Protein AF-A0A8X6M0I8-F1 (afdb_monomer)

Sequence (82 aa):
MSIIENIDKITEIIEVDQHISSRSITQKLNIDHMTVLNHLHIPGFDMNLNVWVPHQLNRENMIDQISICEALAKQNKIDTFL

Secondary structure (DSSP, 8-state):
--HHHHHHHHHHHHHH-TT--HHHHHHHHT--HHHHHHHHHTTTEEEETTEEEE----HHHHHHHHHHHHHHHHHHHHS---

Foldseek 3Di:
DDLVVLLVLLVVVCVVPQLDDLVNSCVVVVDDSVSSVVSCVVQCFDQDPSGTDRPPPDVVVVVVVVVVVVVVVVCCVVDPPD

pLDDT: mean 78.99, std 11.11, range [54.88, 93.88]

Mean predicted aligned error: 10.91 Å

Structure (mmCIF, N/CA/C/O backbone):
data_AF-A0A8X6M0I8-F1
#
_entry.id   AF-A0A8X6M0I8-F1
#
loop_
_atom_site.group_PDB
_atom_site.id
_atom_site.type_symbol
_atom_site.label_atom_id
_atom_site.label_alt_id
_atom_site.label_comp_id
_atom_site.label_asym_id
_atom_site.label_entity_id
_atom_site.label_seq_id
_atom_site.pdbx_PDB_ins_code
_atom_site.Cartn_x
_atom_site.Cartn_y
_atom_site.Cartn_z
_atom_site.occupancy
_atom_site.B_iso_or_equiv
_atom_site.auth_seq_id
_atom_site.auth_comp_id
_atom_site.auth_asym_id
_atom_site.auth_atom_id
_atom_site.pdbx_PDB_model_num
ATOM 1 N N . MET A 1 1 ? 12.250 9.460 -16.403 1.00 54.88 1 MET A N 1
ATOM 2 C CA . MET A 1 1 ? 10.945 9.078 -15.839 1.00 54.88 1 MET A CA 1
ATOM 3 C C . MET A 1 1 ? 10.696 9.996 -14.660 1.00 54.88 1 MET A C 1
ATOM 5 O O . MET A 1 1 ? 11.599 10.153 -13.844 1.00 54.88 1 MET A O 1
ATOM 9 N N . SER A 1 2 ? 9.571 10.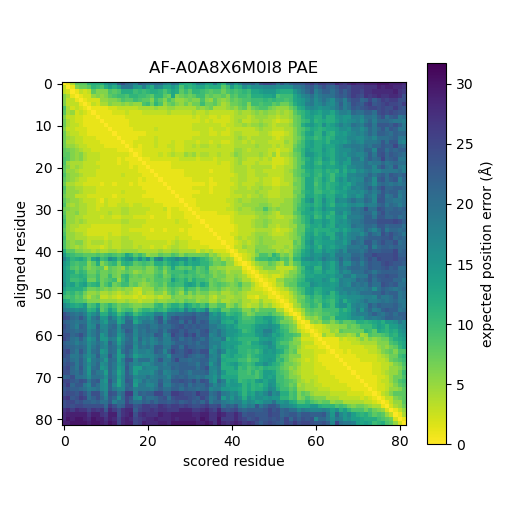703 -14.651 1.00 62.97 2 SER A N 1
ATOM 10 C CA . SER A 1 2 ? 9.207 11.616 -13.560 1.00 62.97 2 SER A CA 1
ATOM 11 C C . SER A 1 2 ? 8.769 10.827 -12.318 1.00 62.97 2 SER A C 1
ATOM 13 O O . SER A 1 2 ? 8.304 9.697 -12.441 1.00 62.97 2 SER A O 1
ATOM 15 N N . ILE A 1 3 ? 8.875 11.428 -11.127 1.00 62.81 3 ILE A N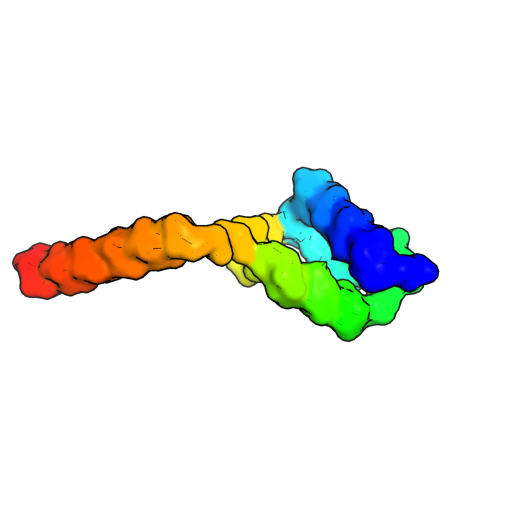 1
ATOM 16 C CA . ILE A 1 3 ? 8.386 10.865 -9.850 1.00 62.81 3 ILE A CA 1
ATOM 17 C C . ILE A 1 3 ? 6.924 10.405 -9.981 1.00 62.81 3 ILE A C 1
ATOM 19 O O . ILE A 1 3 ? 6.562 9.364 -9.448 1.00 62.81 3 ILE A O 1
ATOM 23 N N . ILE A 1 4 ? 6.109 11.154 -10.728 1.00 65.38 4 ILE A N 1
ATOM 24 C CA . ILE A 1 4 ? 4.681 10.872 -10.937 1.00 65.38 4 ILE A CA 1
ATOM 25 C C . ILE A 1 4 ? 4.486 9.640 -11.838 1.00 65.38 4 ILE A C 1
ATOM 27 O O . ILE A 1 4 ? 3.747 8.733 -11.479 1.00 65.38 4 ILE A O 1
ATOM 31 N N . GLU A 1 5 ? 5.238 9.539 -12.941 1.00 72.25 5 GLU A N 1
ATOM 32 C CA . GLU A 1 5 ? 5.161 8.399 -13.875 1.00 72.25 5 GLU A CA 1
ATOM 33 C C . GLU A 1 5 ? 5.562 7.062 -13.229 1.00 72.25 5 GLU A C 1
ATO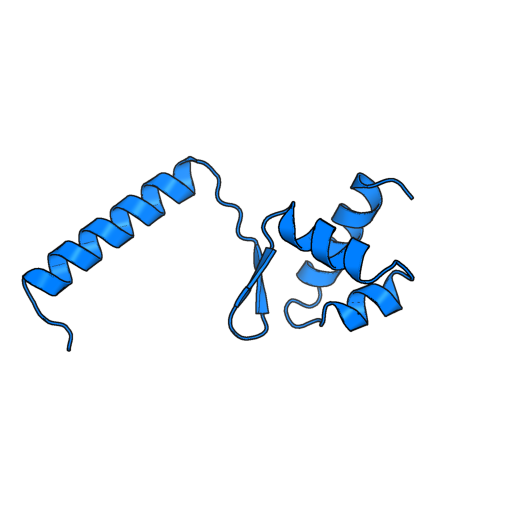M 35 O O . GLU A 1 5 ? 5.128 6.004 -13.682 1.00 72.25 5 GLU A O 1
ATOM 40 N N . ASN A 1 6 ? 6.420 7.091 -12.202 1.00 79.94 6 ASN A N 1
ATOM 41 C CA . ASN A 1 6 ? 6.790 5.895 -11.445 1.00 79.94 6 ASN A CA 1
ATOM 42 C C . ASN A 1 6 ? 5.660 5.429 -10.518 1.00 79.94 6 ASN A C 1
ATOM 44 O O . ASN A 1 6 ? 5.482 4.224 -10.363 1.00 79.94 6 ASN A O 1
ATOM 48 N N . ILE A 1 7 ? 4.914 6.358 -9.909 1.00 80.75 7 ILE A N 1
ATOM 49 C CA . ILE A 1 7 ? 3.819 6.034 -8.983 1.00 80.75 7 ILE A CA 1
ATOM 50 C C . ILE A 1 7 ? 2.701 5.321 -9.739 1.00 80.75 7 ILE A C 1
ATOM 52 O O . ILE A 1 7 ? 2.335 4.217 -9.347 1.00 80.75 7 ILE A O 1
ATOM 56 N N . ASP A 1 8 ? 2.249 5.882 -10.863 1.00 84.94 8 ASP A N 1
ATOM 57 C CA . ASP A 1 8 ? 1.144 5.314 -11.649 1.00 84.94 8 ASP A CA 1
ATOM 58 C C . ASP A 1 8 ? 1.435 3.864 -12.076 1.00 84.94 8 ASP A C 1
ATOM 60 O O . ASP A 1 8 ? 0.589 2.982 -11.953 1.00 84.94 8 ASP A O 1
ATOM 64 N N . LYS A 1 9 ? 2.675 3.586 -12.496 1.00 89.44 9 LYS A N 1
ATOM 65 C CA . LYS A 1 9 ? 3.107 2.240 -12.907 1.00 89.44 9 LYS A CA 1
ATOM 66 C C . LYS A 1 9 ? 3.210 1.255 -11.748 1.00 89.44 9 LYS A C 1
ATOM 68 O O . LYS A 1 9 ? 2.947 0.068 -11.927 1.00 89.44 9 LYS A O 1
ATOM 73 N N . ILE A 1 10 ? 3.648 1.714 -10.576 1.00 88.44 10 ILE A N 1
ATOM 74 C CA . ILE A 1 10 ? 3.694 0.876 -9.371 1.00 88.44 10 ILE A CA 1
ATOM 75 C C . ILE A 1 10 ? 2.266 0.528 -8.939 1.00 88.44 10 ILE A C 1
ATOM 77 O O . ILE A 1 10 ? 1.996 -0.634 -8.636 1.00 88.44 10 ILE A O 1
ATOM 81 N N . THR A 1 11 ? 1.357 1.504 -8.971 1.00 86.12 11 THR A N 1
ATOM 82 C CA . THR A 1 11 ? -0.063 1.311 -8.665 1.00 86.12 11 THR A CA 1
ATOM 83 C C . THR A 1 11 ? -0.715 0.322 -9.627 1.00 86.12 11 THR A C 1
ATOM 85 O O . THR A 1 11 ? -1.298 -0.649 -9.161 1.00 86.12 11 THR A O 1
ATOM 88 N N . GLU A 1 12 ? -0.521 0.473 -10.940 1.00 89.94 12 GLU A N 1
ATOM 89 C CA . GLU A 1 12 ? -1.048 -0.462 -11.947 1.00 89.94 12 GLU A CA 1
ATOM 90 C C . GLU A 1 12 ? -0.569 -1.907 -11.703 1.00 89.94 12 GLU A C 1
ATOM 92 O O . GLU A 1 12 ? -1.339 -2.862 -11.788 1.00 89.94 12 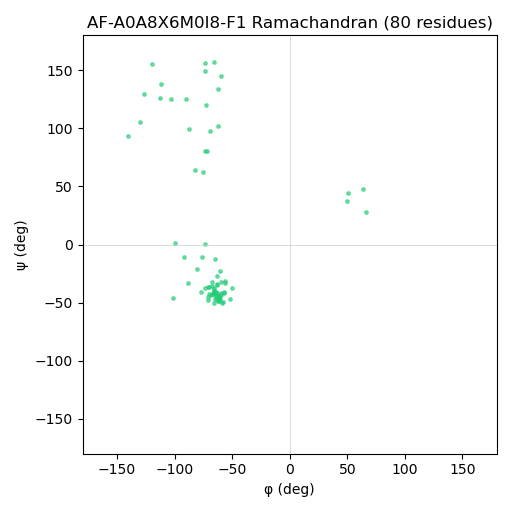GLU A O 1
ATOM 97 N N . ILE A 1 13 ? 0.704 -2.091 -11.330 1.00 90.88 13 ILE A N 1
ATOM 98 C CA . ILE A 1 13 ? 1.253 -3.418 -11.021 1.00 90.88 13 ILE A CA 1
ATOM 99 C C . ILE A 1 13 ? 0.612 -4.028 -9.765 1.00 90.88 13 ILE A C 1
ATOM 101 O O . ILE A 1 13 ? 0.357 -5.233 -9.747 1.00 90.88 13 ILE A O 1
ATOM 105 N N . ILE A 1 14 ? 0.369 -3.223 -8.729 1.00 87.06 14 ILE A N 1
ATOM 106 C CA . ILE A 1 14 ? -0.259 -3.668 -7.476 1.00 87.06 14 ILE A CA 1
ATOM 107 C C . ILE A 1 14 ? -1.743 -3.982 -7.672 1.00 87.06 14 ILE A C 1
ATOM 109 O O . ILE A 1 14 ? -2.237 -4.948 -7.096 1.00 87.06 14 ILE A O 1
ATOM 113 N N . GLU A 1 15 ? -2.446 -3.213 -8.504 1.00 85.75 15 GLU A N 1
ATOM 114 C CA . GLU A 1 15 ? -3.844 -3.479 -8.858 1.00 85.75 15 GLU A CA 1
ATOM 115 C C . GLU A 1 15 ? -4.003 -4.812 -9.602 1.00 85.75 15 GLU A C 1
ATOM 117 O O . GLU A 1 15 ? -4.990 -5.520 -9.404 1.00 85.75 15 GLU A O 1
ATOM 122 N N . VAL A 1 16 ? -3.017 -5.185 -10.426 1.00 90.50 16 VAL A N 1
ATOM 123 C CA . VAL A 1 16 ? -2.992 -6.476 -11.132 1.00 90.50 16 VAL A CA 1
ATOM 124 C C . VAL A 1 16 ? -2.579 -7.630 -10.212 1.00 90.50 16 VAL A C 1
ATOM 126 O O . VAL A 1 16 ? -3.140 -8.721 -10.308 1.00 90.50 16 VAL A O 1
ATOM 129 N N . ASP A 1 17 ? -1.587 -7.420 -9.343 1.00 89.69 17 ASP A N 1
ATOM 130 C CA . ASP A 1 17 ? -1.083 -8.426 -8.405 1.00 89.69 17 ASP A CA 1
ATOM 131 C C . ASP A 1 17 ? -0.763 -7.803 -7.042 1.00 89.69 17 ASP A C 1
ATOM 133 O O . ASP A 1 17 ? 0.352 -7.352 -6.769 1.00 89.69 17 ASP A O 1
ATOM 137 N N . GLN A 1 18 ? -1.747 -7.853 -6.148 1.00 85.12 18 GLN A N 1
ATOM 138 C CA . GLN A 1 18 ? -1.631 -7.332 -4.786 1.00 85.12 18 GLN A CA 1
ATOM 139 C C . GLN A 1 18 ? -0.598 -8.075 -3.917 1.00 85.12 18 GLN A C 1
ATOM 141 O O . GLN A 1 18 ? -0.256 -7.592 -2.841 1.00 85.12 18 GLN A O 1
ATOM 146 N N . HIS A 1 19 ? -0.098 -9.242 -4.335 1.00 88.69 19 HIS A N 1
ATOM 147 C CA . HIS A 1 19 ? 0.893 -10.023 -3.583 1.00 88.69 19 HIS A CA 1
ATOM 148 C C . HIS A 1 19 ? 2.320 -9.831 -4.103 1.00 88.69 19 HIS A C 1
ATOM 150 O O . HIS A 1 19 ? 3.266 -10.443 -3.592 1.00 88.69 19 HIS A O 1
ATOM 156 N N . ILE A 1 20 ? 2.503 -8.991 -5.122 1.00 91.81 20 ILE A N 1
ATOM 157 C CA . ILE A 1 20 ? 3.803 -8.793 -5.742 1.00 91.81 20 ILE A CA 1
ATOM 158 C C . ILE A 1 20 ? 4.819 -8.218 -4.747 1.00 91.81 20 ILE A C 1
ATOM 160 O O . ILE A 1 20 ? 4.56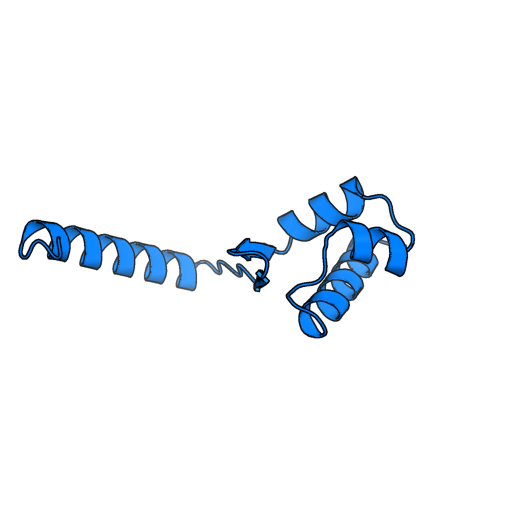3 -7.252 -4.034 1.00 91.81 20 ILE A O 1
ATOM 164 N N . SER A 1 21 ? 6.028 -8.776 -4.702 1.00 90.44 21 SER A N 1
ATOM 165 C CA . SER A 1 21 ? 7.075 -8.230 -3.832 1.00 90.44 21 SER A CA 1
ATOM 166 C C . SER A 1 21 ? 7.646 -6.916 -4.382 1.00 90.44 21 SER A C 1
ATOM 168 O O . SER A 1 21 ? 7.790 -6.753 -5.597 1.00 90.44 21 SER A O 1
ATOM 170 N N . SER A 1 22 ? 8.093 -6.011 -3.504 1.00 89.75 22 SER A N 1
ATOM 171 C CA . SER A 1 22 ? 8.780 -4.771 -3.916 1.00 89.75 22 SER A CA 1
ATOM 172 C C . SER A 1 22 ? 10.015 -5.039 -4.788 1.00 89.75 22 SER A C 1
ATOM 174 O O . SER A 1 22 ? 10.287 -4.304 -5.733 1.00 89.75 22 SER A O 1
ATOM 176 N N . ARG A 1 23 ? 10.724 -6.150 -4.547 1.00 91.81 23 ARG A N 1
ATOM 177 C CA . ARG A 1 23 ? 11.852 -6.597 -5.379 1.00 91.81 23 ARG A CA 1
ATOM 178 C C . ARG A 1 23 ? 11.415 -6.993 -6.792 1.00 91.81 23 ARG A C 1
ATOM 180 O O . ARG A 1 23 ? 12.114 -6.690 -7.755 1.00 91.81 23 ARG A O 1
ATOM 187 N N . SER A 1 24 ? 10.270 -7.656 -6.926 1.00 93.62 24 SER A N 1
ATOM 188 C CA . SER A 1 24 ? 9.694 -8.004 -8.228 1.00 93.62 24 SER A CA 1
ATOM 189 C C . SER A 1 24 ? 9.245 -6.753 -8.989 1.00 93.62 24 SER A C 1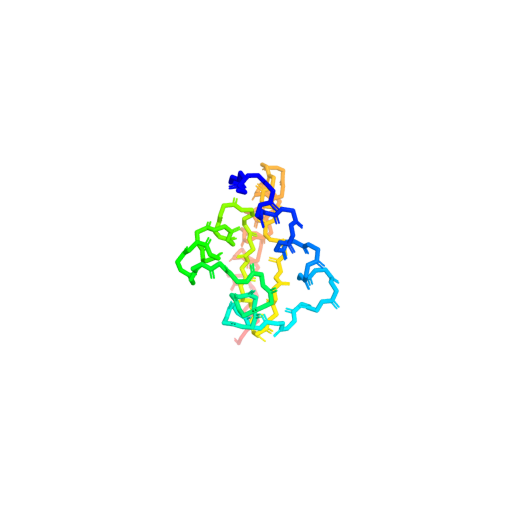
ATOM 191 O O . SER A 1 24 ? 9.432 -6.689 -10.202 1.00 93.62 24 SER A O 1
ATOM 193 N N . ILE A 1 25 ? 8.730 -5.733 -8.291 1.00 91.69 25 ILE A N 1
ATOM 194 C CA . ILE A 1 25 ? 8.412 -4.420 -8.880 1.00 91.69 25 ILE A CA 1
ATOM 195 C C . ILE A 1 25 ? 9.688 -3.746 -9.411 1.00 91.69 25 ILE A C 1
ATOM 197 O O . ILE A 1 25 ? 9.715 -3.339 -10.571 1.00 91.69 25 ILE A O 1
ATOM 201 N N . THR A 1 26 ? 10.767 -3.699 -8.616 1.00 93.38 26 THR A N 1
ATOM 202 C CA . THR A 1 26 ? 12.092 -3.196 -9.041 1.00 93.38 26 THR A CA 1
ATOM 203 C C . THR A 1 26 ? 12.555 -3.869 -10.330 1.00 93.38 26 THR A C 1
ATOM 205 O O . THR A 1 26 ? 12.973 -3.191 -11.263 1.00 93.38 26 THR A O 1
ATOM 208 N N . GLN A 1 27 ? 12.443 -5.197 -10.412 1.00 93.88 27 GLN A N 1
ATOM 209 C CA . GLN A 1 27 ? 12.840 -5.954 -11.600 1.00 93.88 27 GLN A CA 1
ATOM 210 C C . GLN A 1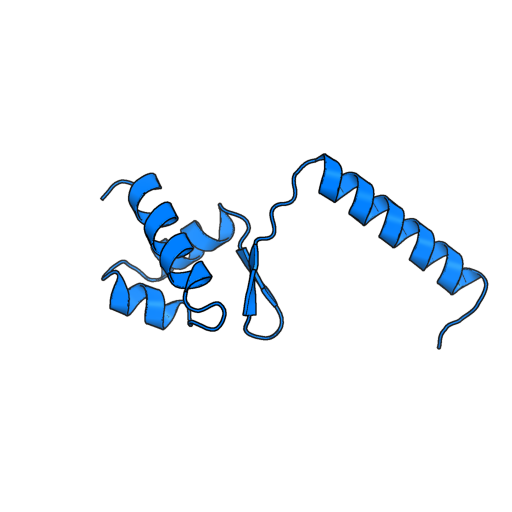 27 ? 11.956 -5.652 -12.817 1.00 93.88 27 GLN A C 1
ATOM 212 O O . GLN A 1 27 ? 12.483 -5.486 -13.913 1.00 93.88 27 GLN A O 1
ATOM 217 N N . LYS A 1 28 ? 10.630 -5.560 -12.638 1.00 93.81 28 LYS A N 1
ATOM 218 C CA . LYS A 1 28 ? 9.683 -5.264 -13.727 1.00 93.81 28 LYS A CA 1
ATOM 219 C C . LYS A 1 28 ? 9.858 -3.854 -14.288 1.00 93.81 28 LYS A C 1
ATOM 221 O O . LYS A 1 28 ? 9.787 -3.667 -15.498 1.00 93.81 28 LYS A O 1
ATOM 226 N N . LEU A 1 29 ? 10.069 -2.874 -13.414 1.00 90.62 29 LEU A N 1
ATOM 227 C CA . LEU A 1 29 ? 10.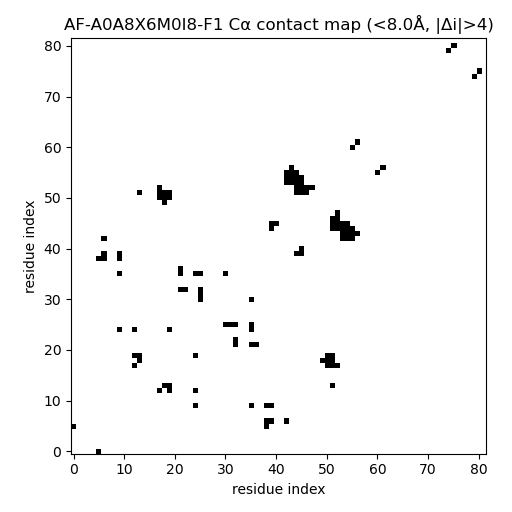159 -1.462 -13.790 1.00 90.62 29 LEU A CA 1
ATOM 228 C C . LEU A 1 29 ? 11.593 -0.999 -14.074 1.00 90.62 29 LEU A C 1
ATOM 230 O O . LEU A 1 29 ? 11.780 0.092 -14.606 1.00 90.62 29 LEU A O 1
ATOM 234 N N . ASN A 1 30 ? 12.595 -1.823 -13.750 1.00 92.12 30 ASN A N 1
ATOM 235 C CA . ASN A 1 30 ? 14.018 -1.494 -13.838 1.00 92.12 30 ASN A CA 1
ATOM 236 C C . ASN A 1 30 ? 14.361 -0.159 -13.147 1.00 92.12 30 ASN A C 1
ATOM 238 O O . ASN A 1 30 ? 15.077 0.686 -13.686 1.00 92.12 30 ASN A O 1
ATOM 242 N N . ILE A 1 31 ? 13.809 0.033 -11.950 1.00 89.56 31 ILE A N 1
ATOM 243 C CA . ILE A 1 31 ? 14.050 1.201 -11.096 1.00 89.56 31 ILE A CA 1
ATOM 244 C C . ILE A 1 31 ? 14.654 0.755 -9.773 1.00 89.56 31 ILE A C 1
ATOM 246 O O . ILE A 1 31 ? 14.459 -0.380 -9.346 1.00 89.56 31 ILE A O 1
ATOM 250 N N . ASP A 1 32 ? 15.380 1.657 -9.122 1.00 90.62 32 ASP A N 1
ATOM 251 C CA . ASP A 1 32 ? 16.034 1.371 -7.852 1.00 90.62 32 ASP A CA 1
ATOM 252 C C . ASP A 1 32 ? 15.033 0.954 -6.753 1.00 90.62 32 ASP A C 1
ATOM 254 O O . ASP A 1 32 ? 13.896 1.431 -6.688 1.00 90.62 32 ASP A O 1
ATOM 258 N N . HIS A 1 33 ? 15.458 0.043 -5.874 1.00 89.38 33 HIS A N 1
ATOM 259 C CA . HIS A 1 33 ? 14.592 -0.515 -4.832 1.00 89.38 33 HIS A CA 1
ATOM 260 C C . HIS A 1 33 ? 14.158 0.536 -3.806 1.00 89.38 33 HIS A C 1
ATOM 262 O O . HIS A 1 33 ? 12.990 0.547 -3.422 1.00 89.38 33 HIS A O 1
ATOM 268 N N . MET A 1 34 ? 15.032 1.481 -3.439 1.00 88.44 34 MET A N 1
ATOM 269 C CA . MET A 1 34 ? 14.653 2.584 -2.546 1.00 88.44 34 MET A CA 1
ATOM 270 C C . MET A 1 34 ? 13.654 3.524 -3.210 1.00 88.44 34 MET A C 1
ATOM 272 O O . MET A 1 34 ? 12.769 4.057 -2.545 1.00 88.44 34 MET A O 1
ATOM 276 N N . THR A 1 35 ? 13.747 3.688 -4.530 1.00 87.75 35 THR A N 1
ATOM 277 C CA . THR A 1 35 ? 12.756 4.446 -5.302 1.00 87.75 35 THR A CA 1
ATOM 278 C C . THR A 1 35 ? 11.379 3.784 -5.203 1.00 87.75 35 THR A C 1
ATOM 280 O O . THR A 1 35 ? 10.414 4.463 -4.865 1.00 87.75 35 THR A O 1
ATOM 283 N N . VAL A 1 36 ? 11.286 2.459 -5.375 1.00 88.00 36 VAL A N 1
ATOM 284 C CA . VAL A 1 36 ? 10.032 1.705 -5.168 1.00 88.00 36 VAL A CA 1
ATOM 285 C C . VAL A 1 36 ? 9.495 1.888 -3.748 1.00 88.00 36 VAL A C 1
ATOM 287 O O . VAL A 1 36 ? 8.329 2.226 -3.590 1.00 88.00 36 VAL A O 1
ATOM 290 N N . LEU A 1 37 ? 10.328 1.716 -2.716 1.00 86.44 37 LEU A N 1
ATOM 291 C CA . LEU A 1 37 ? 9.889 1.847 -1.321 1.00 86.44 37 LEU A CA 1
ATOM 292 C C . LEU A 1 37 ? 9.369 3.255 -0.996 1.00 86.44 37 LEU A C 1
ATOM 294 O O . LEU A 1 37 ? 8.291 3.391 -0.418 1.00 86.44 37 LEU A O 1
ATOM 298 N N . ASN A 1 38 ? 10.085 4.301 -1.417 1.00 83.44 38 ASN A N 1
ATOM 299 C CA . ASN A 1 38 ? 9.650 5.688 -1.231 1.00 83.44 38 ASN A CA 1
ATOM 300 C C . ASN A 1 38 ? 8.307 5.948 -1.925 1.00 83.44 38 ASN A C 1
ATOM 302 O O . ASN A 1 38 ? 7.421 6.590 -1.362 1.00 83.44 38 ASN A O 1
ATOM 306 N N . HIS A 1 39 ? 8.138 5.411 -3.133 1.00 79.88 39 HIS A N 1
ATOM 307 C CA . HIS A 1 39 ? 6.902 5.527 -3.895 1.00 79.88 39 HIS A CA 1
ATOM 308 C C . HIS A 1 39 ? 5.776 4.619 -3.420 1.00 79.88 39 HIS A C 1
ATOM 310 O O . HIS A 1 39 ? 4.679 4.813 -3.905 1.00 79.88 39 HIS A O 1
ATOM 316 N N . LEU A 1 40 ? 5.995 3.655 -2.528 1.00 81.31 40 LEU A N 1
ATOM 317 C CA . LEU A 1 40 ? 4.913 2.903 -1.878 1.00 81.31 40 LEU A CA 1
ATOM 318 C C . LEU A 1 40 ? 4.442 3.616 -0.611 1.00 81.31 40 LEU A C 1
ATOM 320 O O . LEU A 1 40 ? 3.253 3.637 -0.310 1.00 81.31 40 LEU A O 1
ATOM 324 N N . HIS A 1 41 ? 5.369 4.283 0.077 1.00 75.06 41 HIS A N 1
ATOM 325 C CA . HIS A 1 41 ? 5.066 5.069 1.265 1.00 75.06 41 HIS A CA 1
ATOM 326 C C . HIS A 1 41 ? 4.228 6.322 0.951 1.00 75.06 41 HIS A C 1
ATOM 328 O O . HIS A 1 41 ? 3.254 6.604 1.640 1.00 75.06 41 HIS A O 1
ATOM 334 N N . ILE A 1 42 ? 4.568 7.057 -0.116 1.00 69.94 42 ILE A N 1
ATOM 335 C CA . ILE A 1 42 ? 3.859 8.282 -0.544 1.00 69.94 42 ILE A CA 1
ATOM 336 C C . ILE A 1 42 ? 2.361 8.066 -0.864 1.00 69.94 42 ILE A C 1
ATOM 338 O O . ILE A 1 42 ? 1.539 8.829 -0.360 1.00 69.94 42 ILE A O 1
ATOM 342 N N . PRO A 1 43 ? 1.965 7.083 -1.690 1.00 66.12 43 PRO A N 1
ATOM 343 C CA . PRO A 1 43 ? 0.563 6.782 -1.987 1.00 66.12 43 PRO A CA 1
ATOM 344 C C . PRO A 1 43 ? -0.175 6.092 -0.836 1.00 66.12 43 PRO A C 1
ATOM 346 O O . PRO A 1 43 ? -1.356 5.784 -0.986 1.00 66.12 43 PRO A O 1
ATOM 349 N N . GLY A 1 44 ? 0.501 5.842 0.291 1.00 66.31 44 GLY A N 1
ATOM 350 C CA . GLY A 1 44 ? -0.068 5.118 1.413 1.00 66.31 44 GLY A CA 1
ATOM 351 C C . GLY A 1 44 ? -0.402 3.685 1.028 1.00 66.31 44 GLY A C 1
ATOM 352 O O . GLY A 1 44 ? -1.508 3.255 1.274 1.00 66.31 44 GLY A O 1
ATOM 353 N N . PHE A 1 45 ? 0.479 2.932 0.375 1.00 71.50 45 PHE A N 1
ATOM 354 C CA . PHE A 1 45 ? 0.298 1.480 0.305 1.00 71.50 45 PHE A CA 1
ATOM 355 C C . PHE A 1 45 ? 1.012 0.841 1.491 1.00 71.50 45 PHE A C 1
ATOM 357 O O . PHE A 1 45 ? 2.218 1.023 1.651 1.00 71.50 45 PHE A O 1
ATOM 364 N N . ASP A 1 46 ? 0.282 0.050 2.277 1.00 70.94 46 ASP A N 1
ATOM 365 C CA . ASP A 1 46 ? 0.859 -0.762 3.348 1.00 70.94 46 ASP A CA 1
ATOM 366 C C . ASP A 1 46 ? 0.763 -2.247 2.999 1.00 70.94 46 ASP A C 1
ATOM 368 O O . ASP A 1 46 ? -0.246 -2.730 2.478 1.00 70.94 46 ASP A O 1
ATOM 372 N N . MET A 1 47 ? 1.836 -2.985 3.287 1.00 69.56 47 MET A N 1
ATOM 373 C CA . MET A 1 47 ? 1.880 -4.432 3.104 1.00 69.56 47 MET A CA 1
ATOM 374 C C . MET A 1 47 ? 1.350 -5.104 4.371 1.00 69.56 47 MET A C 1
ATOM 376 O O . MET A 1 47 ? 2.077 -5.261 5.351 1.00 69.56 47 MET A O 1
ATOM 380 N N . ASN A 1 48 ? 0.085 -5.515 4.357 1.00 68.56 48 ASN A N 1
ATOM 381 C CA . ASN A 1 48 ? -0.528 -6.256 5.453 1.00 68.56 48 ASN A CA 1
ATOM 382 C C . ASN A 1 48 ? -0.625 -7.742 5.086 1.00 68.56 48 ASN A C 1
ATOM 384 O O . ASN A 1 48 ? -1.174 -8.082 4.044 1.00 68.56 48 ASN A O 1
ATOM 388 N N . LEU A 1 49 ? -0.077 -8.637 5.914 1.00 71.88 49 LEU A N 1
ATOM 389 C CA . LEU A 1 49 ? -0.095 -10.096 5.687 1.00 71.88 49 LEU A CA 1
ATOM 390 C C . LEU A 1 49 ? 0.367 -10.530 4.275 1.00 71.88 49 LEU A C 1
ATOM 392 O O . LEU A 1 49 ? -0.152 -11.490 3.711 1.00 71.88 49 LEU A O 1
ATOM 396 N N . ASN A 1 50 ? 1.372 -9.852 3.713 1.00 74.25 50 ASN A N 1
ATOM 397 C CA . ASN A 1 50 ? 1.859 -10.050 2.338 1.00 74.25 50 ASN A CA 1
ATOM 398 C C . ASN A 1 50 ? 0.867 -9.654 1.230 1.00 74.25 50 ASN A C 1
ATOM 400 O O . ASN A 1 50 ? 0.901 -10.209 0.130 1.00 74.25 50 ASN A O 1
ATOM 404 N N . VAL A 1 51 ? -0.011 -8.698 1.520 1.00 78.50 51 VAL A N 1
ATOM 405 C CA . VAL A 1 51 ? -0.948 -8.101 0.569 1.00 78.50 51 VAL A CA 1
ATOM 406 C C . VAL A 1 51 ? -0.777 -6.592 0.603 1.00 78.50 51 VAL A C 1
ATOM 408 O O . VAL A 1 51 ? -0.784 -5.994 1.678 1.00 78.50 51 VAL A O 1
ATOM 411 N N . TRP A 1 52 ? -0.623 -5.969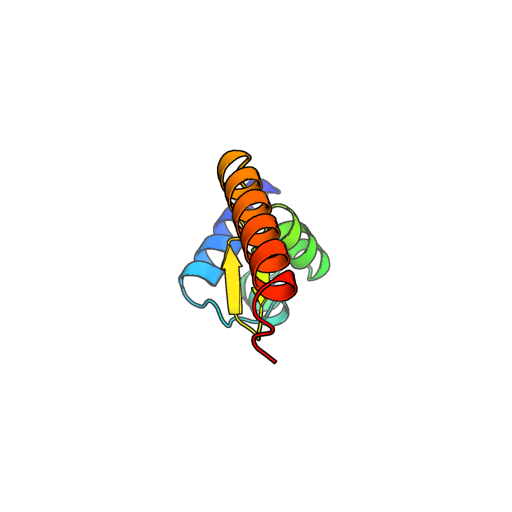 -0.559 1.00 83.19 52 TRP A N 1
ATOM 412 C CA . TRP A 1 52 ? -0.676 -4.520 -0.681 1.00 83.19 52 TRP A CA 1
ATOM 413 C C . TRP A 1 52 ? -2.110 -4.041 -0.519 1.00 83.19 52 TRP A C 1
ATOM 415 O O . TRP A 1 52 ? -2.988 -4.406 -1.298 1.00 83.19 52 TRP A O 1
ATOM 425 N N . VAL A 1 53 ? -2.338 -3.200 0.485 1.00 71.75 53 VAL A N 1
ATOM 426 C CA . VAL A 1 53 ? -3.625 -2.548 0.709 1.00 71.75 53 VAL A CA 1
ATOM 427 C C . VAL A 1 53 ? -3.442 -1.052 0.463 1.00 71.75 53 VAL A C 1
ATOM 429 O O . VAL A 1 53 ? -2.558 -0.454 1.084 1.00 71.75 53 VAL A O 1
ATOM 432 N N . PRO A 1 54 ? -4.251 -0.426 -0.417 1.00 66.19 54 PRO A N 1
ATOM 433 C CA . PRO A 1 54 ? -4.291 1.023 -0.529 1.00 66.19 54 PRO A CA 1
ATOM 434 C C . PRO A 1 54 ? -4.777 1.599 0.802 1.00 66.19 54 PRO A C 1
ATOM 436 O O . PRO A 1 54 ? -5.961 1.582 1.133 1.00 66.19 54 PRO A O 1
ATOM 439 N N . HIS A 1 55 ? -3.853 2.114 1.591 1.00 66.69 55 HIS A N 1
ATOM 440 C CA . HIS A 1 55 ? -4.107 2.919 2.770 1.00 66.69 55 HIS A CA 1
ATOM 441 C C . HIS A 1 55 ? -4.359 4.371 2.341 1.00 66.69 55 HIS A C 1
ATOM 443 O O . HIS A 1 55 ? -3.630 5.305 2.676 1.00 66.69 55 HIS A O 1
ATOM 449 N N . GLN A 1 56 ? -5.445 4.578 1.591 1.00 58.59 56 GLN A N 1
ATOM 450 C CA . GLN A 1 56 ? -5.989 5.917 1.387 1.00 58.59 56 GLN A CA 1
ATOM 451 C C . GLN A 1 56 ? -6.691 6.373 2.674 1.00 58.59 56 GLN A C 1
ATOM 453 O O . GLN A 1 56 ? -7.917 6.313 2.813 1.00 58.59 56 GLN A O 1
ATOM 458 N N . LEU A 1 57 ? -5.904 6.854 3.637 1.00 58.88 57 LEU A N 1
ATOM 459 C CA . LEU A 1 57 ? -6.413 7.676 4.731 1.00 58.88 57 LEU A CA 1
ATOM 460 C C . LEU A 1 57 ? -6.771 9.058 4.180 1.00 58.88 57 LEU A C 1
ATOM 462 O O . LEU A 1 57 ? -6.017 10.023 4.304 1.00 58.88 57 LEU A O 1
ATOM 466 N N . ASN A 1 58 ? -7.942 9.176 3.556 1.00 59.56 58 ASN A N 1
ATOM 467 C CA . ASN A 1 58 ? -8.568 10.488 3.455 1.00 59.56 58 ASN A CA 1
ATOM 468 C C . ASN A 1 58 ? -8.963 10.948 4.888 1.00 59.56 58 ASN A C 1
ATOM 470 O O . ASN A 1 58 ? -9.089 10.132 5.807 1.00 59.56 58 ASN A O 1
ATOM 474 N N . ARG A 1 59 ? -9.109 12.262 5.121 1.00 57.81 59 ARG A N 1
ATOM 475 C CA . ARG A 1 59 ? -9.435 12.788 6.467 1.00 57.81 59 ARG A CA 1
ATOM 476 C C . ARG A 1 59 ? -10.721 12.193 7.052 1.00 57.81 59 ARG A C 1
ATOM 478 O O . ARG A 1 59 ? -10.821 12.079 8.268 1.00 57.81 59 ARG A O 1
ATOM 485 N N . GLU A 1 60 ? -11.683 11.843 6.205 1.00 64.12 60 GLU A N 1
ATOM 486 C CA . GLU A 1 60 ? -12.971 11.274 6.615 1.00 64.12 60 GLU A CA 1
ATOM 487 C C . GLU A 1 60 ? -12.786 9.834 7.123 1.00 64.12 60 GLU A C 1
ATOM 489 O O . GLU A 1 60 ? -13.142 9.534 8.258 1.00 64.12 60 GLU A O 1
ATOM 494 N N . ASN A 1 61 ? -12.053 9.006 6.380 1.00 67.00 61 ASN A N 1
ATOM 495 C CA . ASN A 1 61 ? -11.649 7.650 6.742 1.00 67.00 61 ASN A CA 1
ATOM 496 C C . ASN A 1 61 ? -10.810 7.625 8.029 1.00 67.00 61 ASN A C 1
ATOM 498 O O . ASN A 1 61 ? -10.901 6.667 8.791 1.00 67.00 61 ASN A O 1
ATOM 502 N N . MET A 1 62 ? -10.003 8.662 8.303 1.00 69.88 62 MET A N 1
ATOM 503 C CA . MET A 1 62 ? -9.302 8.793 9.589 1.00 69.88 62 MET A CA 1
ATOM 504 C C . MET A 1 62 ? -10.273 8.987 10.753 1.00 69.88 62 MET A C 1
ATOM 506 O O . MET A 1 62 ? -10.118 8.337 11.784 1.00 69.88 62 MET A O 1
ATOM 510 N N . ILE A 1 63 ? -11.251 9.884 10.612 1.00 80.50 63 ILE A N 1
ATOM 511 C CA . ILE A 1 63 ? -12.233 10.160 11.669 1.00 80.50 63 ILE A CA 1
ATOM 512 C C . ILE A 1 63 ? -13.085 8.916 11.925 1.00 80.50 63 ILE A C 1
ATOM 514 O O . ILE A 1 63 ? -13.290 8.550 13.083 1.00 80.50 63 ILE A O 1
ATOM 518 N N . ASP A 1 64 ? -13.498 8.226 10.865 1.00 79.25 64 ASP A N 1
ATOM 519 C CA . ASP A 1 64 ? -14.264 6.986 10.968 1.00 79.25 64 ASP A CA 1
ATOM 520 C C . ASP A 1 64 ? -13.448 5.878 11.645 1.00 79.25 64 ASP A C 1
ATOM 522 O O . ASP A 1 64 ? -13.940 5.222 12.564 1.00 79.25 64 ASP A O 1
ATOM 526 N N . GLN A 1 65 ? -12.171 5.712 11.283 1.00 76.88 65 GLN A N 1
ATOM 527 C CA . GLN A 1 65 ? -11.289 4.750 11.949 1.00 76.88 65 GLN A CA 1
ATOM 528 C C . GLN A 1 65 ? -11.059 5.088 13.424 1.00 76.88 65 GLN A C 1
ATOM 530 O O . GLN A 1 65 ? -11.095 4.182 14.259 1.00 76.88 65 GLN A O 1
ATOM 535 N N . ILE A 1 66 ? -10.867 6.366 13.772 1.00 82.69 66 ILE A N 1
ATOM 536 C CA . ILE A 1 66 ? -10.739 6.801 15.171 1.00 82.69 66 ILE A CA 1
ATOM 537 C C . ILE A 1 66 ? -12.030 6.479 15.930 1.00 82.69 66 ILE A C 1
ATOM 539 O O . ILE A 1 66 ? -11.973 5.887 17.007 1.00 82.69 66 ILE A O 1
ATOM 543 N N . SER A 1 67 ? -13.191 6.793 15.349 1.00 86.25 67 SER A N 1
ATOM 544 C CA . SER A 1 67 ? -14.496 6.534 15.961 1.00 86.25 67 SER A CA 1
ATOM 545 C C . SER A 1 67 ? -14.737 5.039 16.203 1.00 86.25 67 SER A C 1
ATOM 547 O O . SER A 1 67 ? -15.135 4.644 17.302 1.00 86.25 67 SER A O 1
ATOM 549 N N . ILE A 1 68 ? -14.416 4.191 15.219 1.00 84.38 68 ILE A N 1
ATOM 550 C CA . ILE A 1 68 ? -14.505 2.728 15.336 1.00 84.38 68 ILE A CA 1
ATOM 551 C C . ILE A 1 68 ? -13.562 2.217 16.433 1.00 84.38 68 ILE A C 1
ATOM 553 O O . ILE A 1 68 ? -13.984 1.435 17.288 1.00 84.38 68 ILE A O 1
ATOM 557 N N . CYS A 1 69 ? -12.309 2.682 16.462 1.00 85.25 69 CYS A N 1
ATOM 558 C CA . CYS A 1 69 ? -11.342 2.302 17.494 1.00 85.25 69 CYS A CA 1
ATOM 559 C C . CYS A 1 69 ? -11.818 2.690 18.901 1.00 85.25 69 CYS A C 1
ATOM 561 O O . CYS A 1 69 ? -11.726 1.888 19.831 1.00 85.25 69 CYS A O 1
ATOM 563 N N . GLU A 1 70 ? -12.359 3.898 19.071 1.00 89.69 70 GLU A N 1
ATOM 564 C CA . GLU A 1 70 ? -12.902 4.356 20.351 1.00 89.69 70 GLU A CA 1
ATOM 565 C C . GLU A 1 70 ? -14.114 3.533 20.799 1.00 89.69 70 GLU A C 1
ATOM 567 O O . GLU A 1 70 ? -14.238 3.217 21.987 1.00 89.69 70 GLU A O 1
ATOM 572 N N . ALA A 1 71 ? -15.010 3.184 19.872 1.00 88.12 71 ALA A N 1
ATOM 573 C CA . ALA A 1 71 ? -16.175 2.353 20.154 1.00 88.12 71 ALA A CA 1
ATOM 574 C C . ALA A 1 71 ? -15.763 0.939 20.592 1.00 88.12 71 ALA A C 1
ATOM 576 O O . ALA A 1 71 ? -16.237 0.460 21.623 1.00 88.12 71 ALA A O 1
ATOM 577 N N . LEU A 1 72 ? -14.818 0.315 19.883 1.00 85.00 72 LEU A N 1
ATOM 578 C CA . LEU A 1 72 ? -14.257 -0.991 20.245 1.00 85.00 72 LEU A CA 1
ATOM 579 C C . LEU A 1 72 ? -13.544 -0.951 21.602 1.00 85.00 72 LEU A C 1
ATOM 581 O O . LEU A 1 72 ? -13.750 -1.823 22.442 1.00 85.00 72 LEU A O 1
ATOM 585 N N . ALA A 1 73 ? -12.753 0.091 21.869 1.00 84.12 73 ALA A N 1
ATOM 586 C CA . ALA A 1 73 ? -12.084 0.259 23.157 1.00 84.12 73 ALA A CA 1
ATOM 587 C C . ALA A 1 73 ? -13.080 0.432 24.318 1.00 84.12 73 ALA A C 1
ATOM 589 O O . ALA A 1 73 ? -12.814 -0.024 25.431 1.00 84.12 73 ALA A O 1
ATOM 590 N N . LYS A 1 74 ? -14.226 1.084 24.079 1.00 84.94 74 LYS A N 1
ATOM 591 C CA . LYS A 1 74 ? -15.325 1.177 25.054 1.00 84.94 74 LYS A CA 1
ATOM 592 C C . LYS A 1 74 ? -16.021 -0.168 25.241 1.00 84.94 74 LYS A C 1
ATOM 594 O O . LYS A 1 74 ? -16.273 -0.542 26.381 1.00 84.94 74 LYS A O 1
ATOM 599 N N . GLN A 1 75 ? -16.280 -0.902 24.161 1.00 79.81 75 GLN A N 1
ATOM 600 C CA . GLN A 1 75 ? -16.883 -2.232 24.222 1.00 79.81 75 GLN A CA 1
ATOM 601 C C . GLN A 1 75 ? -16.009 -3.204 25.019 1.00 79.81 75 GLN A C 1
ATOM 603 O O . GLN A 1 75 ? -16.507 -3.806 25.961 1.00 79.81 75 GLN A O 1
ATOM 608 N N . ASN A 1 76 ? -14.701 -3.250 24.755 1.00 77.25 76 ASN A N 1
ATOM 609 C CA . ASN A 1 76 ? -13.755 -4.104 25.483 1.00 77.25 76 ASN A CA 1
ATOM 610 C C . ASN A 1 76 ? -13.671 -3.797 26.990 1.00 77.25 76 ASN A C 1
ATOM 612 O O . ASN A 1 76 ? -13.257 -4.653 27.770 1.00 77.25 76 ASN A O 1
ATOM 616 N N . LYS A 1 77 ? -14.040 -2.580 27.416 1.00 76.94 77 LYS A N 1
ATOM 617 C CA . LYS A 1 77 ? -14.125 -2.208 28.840 1.00 76.94 77 LYS A CA 1
ATOM 618 C C . LYS A 1 77 ? -15.419 -2.674 29.513 1.00 76.94 77 LYS A C 1
ATOM 620 O O . LYS A 1 77 ? -15.455 -2.712 30.738 1.00 76.94 77 LYS A O 1
ATOM 625 N N . ILE A 1 78 ? -16.472 -2.944 28.742 1.00 74.19 78 ILE A N 1
ATOM 626 C CA . ILE A 1 78 ? -17.807 -3.301 29.247 1.00 74.19 78 ILE A CA 1
ATOM 627 C C . ILE A 1 78 ? -18.031 -4.808 29.147 1.00 74.19 78 ILE A C 1
ATOM 629 O O . ILE A 1 78 ? -18.496 -5.414 30.107 1.00 74.19 78 ILE A O 1
ATOM 633 N N . ASP A 1 79 ? -17.684 -5.398 28.007 1.00 65.50 79 ASP A N 1
ATOM 634 C CA . ASP A 1 79 ? -17.789 -6.825 27.750 1.00 65.50 79 ASP A CA 1
ATOM 635 C C . ASP A 1 79 ? -16.445 -7.276 27.189 1.00 65.50 79 ASP A C 1
ATOM 637 O O . ASP A 1 79 ? -16.045 -6.911 26.077 1.00 65.50 79 ASP A O 1
ATOM 641 N N . THR A 1 80 ? -15.676 -7.966 28.026 1.00 57.28 80 THR A N 1
ATOM 642 C CA . THR A 1 80 ? -14.369 -8.474 27.634 1.00 57.28 80 THR A CA 1
ATOM 643 C C . THR A 1 80 ? -14.617 -9.584 26.624 1.00 57.28 80 THR A C 1
ATOM 645 O O . THR A 1 80 ? -14.898 -10.719 26.991 1.00 57.28 80 THR A O 1
ATOM 648 N N . PHE A 1 81 ? -14.514 -9.276 25.333 1.00 63.06 81 PHE A N 1
ATOM 649 C CA . PHE A 1 81 ? -14.331 -10.315 24.324 1.00 63.06 81 PHE A CA 1
ATOM 650 C C . PHE A 1 81 ? -12.883 -10.806 24.375 1.00 63.06 81 PHE A C 1
ATOM 652 O O . PHE A 1 81 ? -12.142 -10.613 23.419 1.00 63.06 81 PHE A O 1
ATOM 659 N N . LEU A 1 82 ? -12.499 -11.381 25.520 1.00 56.84 82 LEU A N 1
ATOM 660 C CA . LEU A 1 82 ? -11.349 -12.252 25.779 1.00 56.84 82 LEU A CA 1
ATOM 661 C C . LEU A 1 82 ? -11.592 -13.030 27.080 1.00 56.84 82 LEU A C 1
ATOM 663 O O . LEU A 1 82 ? -11.770 -12.374 28.130 1.00 56.84 82 LEU A O 1
#

Organism: Trichonephila clavata (NCBI:txid2740835)

Radius of gyration: 17.12 Å; Cα contacts (8 Å, |Δi|>4): 60; chains: 1; bounding box: 34×25×45 Å

Solvent-accessible surface area (backbone atoms only — not comparable to full-atom values): 4806 Å² total; per-residue (Å²): 133,54,80,65,65,52,37,57,54,52,50,55,50,38,75,75,38,38,62,66,50,69,68,56,49,23,65,75,68,72,45,59,58,67,57,53,53,55,51,32,56,74,69,27,46,44,74,56,98,68,30,58,40,82,48,71,72,46,76,65,55,45,52,52,50,50,52,51,51,53,51,50,58,51,44,50,74,75,52,63,91,116

Nearest PDB structures (foldseek):
  4a12-assembly1_B  TM=9.288E-01  e=1.162E+00  Staphylococcus aureus
  2fa5-assembly1_A  TM=5.076E-01  e=4.796E-01  Xanthomonas campestris
  3r61-assembly1_B  TM=6.324E-01  e=1.809E+00  Bacillus subtilis
  8ity-assembly1_M  TM=5.508E-01  e=4.116E+00  Homo sapiens
  8iuh-assembly1_M  TM=5.686E-01  e=4.975E+00  Homo sapiens